Protein AF-A0A4S8MBD0-F1 (afdb_monomer)

Mean predicted aligned error: 4.97 Å

InterPro domains:
  IPR046522 Domain of unknown function DUF6699 [PF20415] (8-122)

Structure (mmCIF, N/CA/C/O backbone):
data_AF-A0A4S8MBD0-F1
#
_entry.id   AF-A0A4S8MBD0-F1
#
loop_
_atom_site.group_PDB
_atom_site.id
_atom_site.type_symbol
_atom_site.label_atom_id
_atom_site.label_alt_id
_atom_site.label_comp_id
_atom_site.label_asym_id
_atom_site.label_entity_id
_atom_site.label_seq_id
_atom_site.pdbx_PDB_ins_code
_atom_site.Cartn_x
_atom_site.Cartn_y
_atom_site.Cartn_z
_atom_site.occupancy
_atom_site.B_iso_or_equiv
_atom_site.auth_seq_id
_atom_site.auth_comp_id
_atom_site.auth_asym_id
_atom_site.auth_atom_id
_atom_site.pdbx_PDB_model_num
ATOM 1 N N . MET A 1 1 ? -4.144 -26.198 -4.574 1.00 42.84 1 MET A N 1
ATOM 2 C CA . MET A 1 1 ? -5.450 -26.172 -3.884 1.00 42.84 1 MET A CA 1
ATOM 3 C C . MET A 1 1 ? -5.882 -24.711 -3.765 1.00 42.84 1 MET A C 1
ATOM 5 O O . MET A 1 1 ? -5.153 -23.939 -3.156 1.00 42.84 1 MET A O 1
ATOM 9 N N . MET A 1 2 ? -6.955 -24.284 -4.439 1.00 48.25 2 MET A N 1
ATOM 10 C CA . MET A 1 2 ? -7.495 -22.926 -4.277 1.00 48.25 2 MET A CA 1
ATOM 11 C C . MET A 1 2 ? -8.338 -22.912 -3.002 1.00 48.25 2 MET A C 1
ATOM 13 O O . MET A 1 2 ? -9.432 -23.462 -2.984 1.00 48.25 2 MET A O 1
ATOM 17 N N . THR A 1 3 ? -7.812 -22.351 -1.917 1.00 64.88 3 THR A N 1
ATOM 18 C CA . THR A 1 3 ? -8.601 -22.112 -0.705 1.00 64.88 3 THR A CA 1
ATOM 19 C C . THR A 1 3 ? -9.697 -21.101 -1.021 1.00 64.88 3 THR A C 1
ATOM 21 O O . THR A 1 3 ? -9.394 -19.946 -1.317 1.00 64.88 3 THR A O 1
ATOM 24 N N . LEU A 1 4 ? -10.958 -21.528 -0.962 1.00 67.56 4 LEU A N 1
ATOM 25 C CA . LEU A 1 4 ? -12.101 -20.619 -0.967 1.00 67.56 4 LEU A CA 1
ATOM 26 C C . LEU A 1 4 ? -12.058 -19.816 0.338 1.00 67.56 4 LEU A C 1
ATOM 28 O O . LEU A 1 4 ? -11.861 -20.382 1.412 1.00 67.56 4 LEU A O 1
ATOM 32 N N . HIS A 1 5 ? -12.145 -18.494 0.245 1.00 71.38 5 HIS A N 1
ATOM 33 C CA . HIS A 1 5 ? -12.247 -17.616 1.409 1.00 71.38 5 HIS A CA 1
ATOM 34 C C . HIS A 1 5 ? -13.645 -17.016 1.399 1.00 71.38 5 HIS A C 1
ATOM 36 O O . HIS A 1 5 ? -14.080 -16.492 0.372 1.00 71.38 5 HIS A O 1
ATOM 42 N N . SER A 1 6 ? -14.348 -17.110 2.525 1.00 80.81 6 SER A N 1
ATOM 43 C CA . SER A 1 6 ? -15.612 -16.402 2.688 1.00 80.81 6 SER A CA 1
ATOM 44 C C . SER A 1 6 ? -15.333 -14.899 2.719 1.00 80.81 6 SER A C 1
ATOM 46 O O . SER A 1 6 ? -14.384 -14.480 3.392 1.00 80.81 6 SER A O 1
ATOM 48 N N . PRO A 1 7 ? -16.115 -14.076 2.001 1.00 84.00 7 PRO A N 1
ATOM 49 C CA . PRO A 1 7 ? -15.988 -12.633 2.113 1.00 84.00 7 PRO A CA 1
ATOM 50 C C . PRO A 1 7 ? -16.279 -12.204 3.555 1.00 84.00 7 PRO A C 1
ATOM 52 O O . PRO A 1 7 ? -17.124 -12.793 4.233 1.00 84.00 7 PRO A O 1
ATOM 55 N N . LEU A 1 8 ? -15.581 -11.168 4.018 1.00 86.25 8 LEU A N 1
ATOM 56 C CA . LEU A 1 8 ? -15.904 -10.533 5.292 1.00 86.25 8 LEU A CA 1
ATOM 57 C C . LEU A 1 8 ? -17.312 -9.932 5.218 1.00 86.25 8 LEU A C 1
ATOM 59 O O . LEU A 1 8 ? -17.716 -9.392 4.186 1.00 86.25 8 LEU A O 1
ATOM 63 N N . SER A 1 9 ? -18.057 -10.024 6.319 1.00 92.00 9 SER A N 1
ATOM 64 C CA . SER A 1 9 ? -19.368 -9.385 6.407 1.00 92.00 9 SER A CA 1
ATOM 65 C C . SER A 1 9 ? -19.213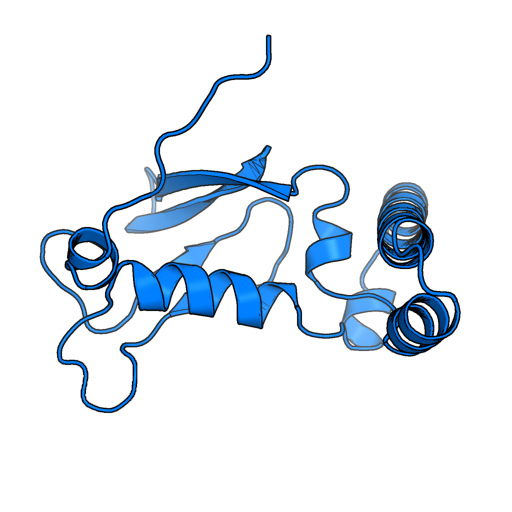 -7.863 6.385 1.00 92.00 9 SER A C 1
ATOM 67 O O . SER A 1 9 ? -18.206 -7.319 6.841 1.00 92.00 9 SER A O 1
ATOM 69 N N . GLN A 1 10 ? -20.235 -7.154 5.903 1.00 90.62 10 GLN A N 1
ATOM 70 C CA . GLN A 1 10 ? -20.236 -5.690 5.938 1.00 90.62 10 GLN A CA 1
ATOM 71 C C . GLN A 1 10 ? -20.083 -5.163 7.372 1.00 90.62 10 GLN A C 1
ATOM 73 O O . GLN A 1 10 ? -19.402 -4.170 7.585 1.00 90.62 10 GLN A O 1
ATOM 78 N N . ARG A 1 11 ? -20.661 -5.855 8.362 1.00 92.94 11 ARG A N 1
ATOM 79 C CA . ARG A 1 11 ? -20.528 -5.499 9.779 1.00 92.94 11 ARG A CA 1
ATOM 80 C C . ARG A 1 11 ? -19.079 -5.584 10.261 1.00 92.94 11 ARG A C 1
ATOM 82 O O . ARG A 1 11 ? -18.615 -4.635 10.881 1.00 92.94 11 ARG A O 1
ATOM 89 N N . ALA A 1 12 ? -18.365 -6.654 9.907 1.00 92.81 12 ALA A N 1
ATOM 90 C CA . ALA A 1 12 ? -16.966 -6.842 10.292 1.00 92.81 12 ALA A CA 1
ATOM 91 C C . ALA A 1 12 ? -16.048 -5.728 9.758 1.00 92.81 12 ALA A C 1
ATOM 93 O O . ALA A 1 12 ? -15.038 -5.419 10.377 1.00 92.81 12 ALA A O 1
ATOM 94 N N . MET A 1 13 ? -16.407 -5.076 8.644 1.00 93.19 13 MET A N 1
ATOM 95 C CA . MET A 1 13 ? -15.643 -3.937 8.117 1.00 93.19 13 MET A CA 1
ATOM 96 C C . MET A 1 13 ? -15.681 -2.702 9.033 1.00 93.19 13 MET A C 1
ATOM 98 O O . MET A 1 13 ? -14.739 -1.913 9.008 1.00 93.19 13 MET A O 1
ATOM 102 N N . TYR A 1 14 ? -16.732 -2.537 9.843 1.00 94.31 14 TYR A N 1
ATOM 103 C CA . TYR A 1 14 ? -16.906 -1.395 10.753 1.00 94.31 14 TYR A CA 1
ATOM 104 C C . TYR A 1 14 ? -16.504 -1.698 12.203 1.00 94.31 14 TYR A C 1
ATOM 106 O O . TYR A 1 14 ? -16.590 -0.820 13.061 1.00 94.31 14 TYR A O 1
ATOM 114 N N . GLU A 1 15 ? -16.074 -2.925 12.494 1.00 95.19 15 GLU A N 1
ATOM 115 C CA . GLU A 1 15 ? -15.552 -3.291 13.811 1.00 95.19 15 GLU A CA 1
ATOM 116 C C . GLU A 1 15 ? -14.161 -2.664 14.041 1.00 95.19 15 GLU A C 1
ATOM 118 O O . GLU A 1 15 ? -13.448 -2.376 13.068 1.00 95.19 15 GLU A O 1
ATOM 123 N N . PRO A 1 16 ? -13.757 -2.430 15.308 1.00 95.94 16 PRO A N 1
ATOM 124 C CA . PRO A 1 16 ? -12.400 -2.004 15.631 1.00 95.94 16 PRO A CA 1
ATOM 125 C C . PRO A 1 16 ? -11.361 -2.937 15.003 1.00 95.94 16 PRO A C 1
ATOM 127 O O . PRO A 1 16 ? -11.477 -4.157 15.077 1.00 95.94 16 PRO A O 1
ATOM 130 N N . ALA A 1 17 ? -10.323 -2.367 14.392 1.00 94.06 17 ALA A N 1
ATOM 131 C CA . ALA A 1 17 ? -9.269 -3.150 13.750 1.00 94.06 17 ALA A CA 1
ATOM 132 C C . ALA A 1 17 ? -8.422 -3.958 14.746 1.00 94.06 17 ALA A C 1
ATOM 134 O O . ALA A 1 17 ? -7.833 -4.971 14.371 1.00 94.06 17 ALA A O 1
ATOM 135 N N . ILE A 1 18 ? -8.326 -3.477 15.986 1.00 92.69 18 ILE A N 1
ATOM 136 C CA . ILE A 1 18 ? -7.645 -4.132 17.101 1.00 92.69 18 ILE A CA 1
ATOM 137 C C . ILE A 1 18 ? -8.426 -3.888 18.396 1.00 92.69 18 ILE A C 1
ATOM 139 O O . ILE A 1 18 ? -9.171 -2.911 18.495 1.00 92.69 18 ILE A O 1
ATOM 143 N N . GLU A 1 19 ? -8.205 -4.751 19.384 1.00 91.56 19 GLU A N 1
ATOM 144 C CA . GLU A 1 19 ? -8.709 -4.603 20.750 1.00 91.56 19 GLU A CA 1
ATOM 145 C C . GLU A 1 19 ? -7.514 -4.383 21.701 1.00 91.56 19 GLU A C 1
ATOM 147 O O . GLU A 1 19 ? -6.575 -5.189 21.671 1.00 91.56 19 GLU A O 1
ATOM 152 N N . PRO A 1 20 ? -7.505 -3.322 22.532 1.00 93.19 20 PRO A N 1
ATOM 153 C CA . PRO A 1 20 ? -8.511 -2.257 22.622 1.00 93.19 20 PRO A CA 1
ATOM 154 C C . PRO A 1 20 ? -8.521 -1.310 21.401 1.00 93.19 20 PRO A C 1
ATOM 156 O O . PRO A 1 20 ? -7.491 -1.178 20.733 1.00 93.19 20 PRO A O 1
ATOM 159 N N . PRO A 1 21 ? -9.642 -0.612 21.111 1.00 95.38 21 PRO A N 1
ATOM 160 C CA . PRO A 1 21 ? -9.735 0.322 19.988 1.00 95.38 21 PRO A CA 1
ATOM 161 C C . PRO A 1 21 ? -8.728 1.476 20.084 1.00 95.38 21 PRO A C 1
ATOM 163 O O . PRO A 1 21 ? -8.510 2.044 21.154 1.00 95.38 21 PRO A O 1
ATOM 166 N N . VAL A 1 22 ? -8.152 1.879 18.946 1.00 94.44 22 VAL A N 1
ATOM 167 C CA . VAL A 1 22 ? -7.157 2.966 18.873 1.00 94.44 22 VAL A CA 1
ATOM 168 C C . VAL A 1 22 ? -7.468 3.971 17.769 1.00 94.44 22 VAL A C 1
ATOM 170 O O . VAL A 1 22 ? -8.147 3.657 16.798 1.00 94.44 22 VAL A O 1
ATOM 173 N N . THR A 1 23 ? -6.914 5.179 17.877 1.00 95.06 23 THR A N 1
ATOM 174 C CA . THR A 1 23 ? -7.097 6.281 16.911 1.00 95.06 23 THR A CA 1
ATOM 175 C C . THR A 1 23 ? -6.012 6.354 15.833 1.00 95.06 23 THR A C 1
ATOM 177 O O . THR A 1 23 ? -6.072 7.205 14.947 1.00 95.06 23 THR A O 1
ATOM 180 N N . SER A 1 24 ? -4.998 5.489 15.889 1.00 94.00 24 SER A N 1
ATOM 181 C CA . SER A 1 24 ? -3.941 5.404 14.880 1.00 94.00 24 SER A CA 1
ATOM 182 C C . SER A 1 24 ? -3.289 4.026 14.912 1.00 94.00 24 SER A C 1
ATOM 184 O O . SER A 1 24 ? -2.967 3.525 15.986 1.00 94.00 24 SER A O 1
ATOM 186 N N . LEU A 1 25 ? -3.027 3.450 13.738 1.00 93.00 25 LEU A N 1
ATOM 187 C CA . LEU A 1 25 ? -2.231 2.231 13.574 1.00 93.00 25 LEU A CA 1
ATOM 188 C C . LEU A 1 25 ? -1.063 2.493 12.630 1.00 93.00 25 LEU A C 1
ATOM 190 O O . LEU A 1 25 ? -1.219 3.180 11.624 1.00 93.00 25 LEU A O 1
ATOM 194 N N . THR A 1 26 ? 0.095 1.911 12.924 1.00 95.19 26 THR A N 1
ATOM 195 C CA . THR A 1 26 ? 1.252 1.940 12.024 1.00 95.19 26 THR A CA 1
ATOM 196 C C . THR A 1 26 ? 1.679 0.512 11.736 1.00 95.19 26 THR A C 1
ATOM 198 O O . THR A 1 26 ? 2.105 -0.201 12.643 1.00 95.19 26 THR A O 1
ATOM 201 N N . LEU A 1 27 ? 1.565 0.100 10.474 1.00 94.31 27 LEU A N 1
ATOM 202 C CA . LEU A 1 27 ? 1.965 -1.225 10.014 1.00 94.31 27 LEU A CA 1
ATOM 203 C C . LEU A 1 27 ? 3.329 -1.132 9.335 1.00 94.31 27 LEU A C 1
ATOM 205 O O . LEU A 1 27 ? 3.517 -0.370 8.387 1.00 94.31 27 LEU A O 1
ATOM 209 N N . SER A 1 28 ? 4.275 -1.935 9.797 1.00 93.88 28 SER A N 1
ATOM 210 C CA . SER A 1 28 ? 5.519 -2.193 9.081 1.00 93.88 28 SER A CA 1
ATOM 211 C C . SER A 1 28 ? 5.296 -3.265 8.015 1.00 93.88 28 SER A C 1
ATOM 213 O O . SER A 1 28 ? 4.495 -4.184 8.198 1.00 93.88 28 SER A O 1
ATOM 215 N N . VAL A 1 29 ? 5.994 -3.147 6.889 1.00 91.31 29 VAL A N 1
ATOM 216 C CA . VAL A 1 29 ? 5.900 -4.099 5.780 1.00 91.31 29 VAL A CA 1
ATOM 217 C C . VAL A 1 29 ? 7.308 -4.624 5.498 1.00 91.31 29 VAL A C 1
ATOM 219 O O . VAL A 1 29 ? 8.150 -3.838 5.078 1.00 91.31 29 VAL A O 1
ATOM 222 N N . PRO A 1 30 ? 7.603 -5.921 5.694 1.00 85.81 30 PRO A N 1
ATOM 223 C CA . PRO A 1 30 ? 8.981 -6.435 5.650 1.00 85.81 30 PRO A CA 1
ATOM 224 C C . PRO A 1 30 ? 9.752 -6.159 4.351 1.00 85.81 30 PRO A C 1
ATOM 226 O O . PRO A 1 30 ? 10.977 -6.099 4.349 1.00 85.81 30 PRO A O 1
ATOM 229 N N . TYR A 1 31 ? 9.036 -6.000 3.241 1.00 84.12 31 TYR A N 1
ATOM 230 C CA . TYR A 1 31 ? 9.610 -5.890 1.900 1.00 84.12 31 TYR A CA 1
ATOM 231 C C . TYR A 1 31 ? 9.891 -4.448 1.462 1.00 84.12 31 TYR A C 1
ATOM 233 O O . TYR A 1 31 ? 10.503 -4.241 0.417 1.00 84.12 31 TYR A O 1
ATOM 241 N N . ILE A 1 32 ? 9.415 -3.451 2.214 1.00 87.44 32 ILE A N 1
ATOM 242 C CA . ILE A 1 32 ? 9.495 -2.037 1.837 1.00 87.44 32 ILE A CA 1
ATOM 243 C C . ILE A 1 32 ? 9.762 -1.148 3.050 1.00 87.44 32 ILE A C 1
ATOM 245 O O . ILE A 1 32 ? 9.374 -1.457 4.169 1.00 87.44 32 ILE A O 1
ATOM 249 N N . SER A 1 33 ? 10.384 0.008 2.830 1.00 87.06 33 SER A N 1
ATOM 250 C CA . SER A 1 33 ? 10.717 0.936 3.921 1.00 87.06 33 SER A CA 1
ATOM 251 C C . SER A 1 33 ? 9.562 1.851 4.338 1.00 87.06 33 SER A C 1
ATOM 253 O O . SER A 1 33 ? 9.693 2.576 5.321 1.00 87.06 33 SER A O 1
ATOM 255 N N . TRP A 1 34 ? 8.443 1.850 3.607 1.00 90.44 34 TRP A N 1
ATOM 256 C CA . TRP A 1 34 ? 7.300 2.714 3.906 1.00 90.44 34 TRP A CA 1
ATOM 257 C C . TRP A 1 34 ? 6.378 2.060 4.934 1.00 90.44 34 TRP A C 1
ATOM 259 O O . TRP A 1 34 ? 5.731 1.060 4.604 1.00 90.44 34 TRP A O 1
ATOM 269 N N . PRO A 1 35 ? 6.259 2.620 6.150 1.00 92.94 35 PRO A N 1
ATOM 270 C CA . PRO A 1 35 ? 5.200 2.205 7.046 1.00 92.94 35 PRO A CA 1
ATOM 271 C C . PRO A 1 35 ? 3.840 2.635 6.482 1.00 92.94 35 PRO A C 1
ATOM 273 O O . PRO A 1 35 ? 3.715 3.656 5.801 1.00 92.94 35 PRO A O 1
ATOM 276 N N . ILE A 1 36 ? 2.808 1.861 6.794 1.00 95.12 36 ILE A N 1
ATOM 277 C CA . ILE A 1 36 ? 1.417 2.182 6.480 1.00 95.12 36 ILE A CA 1
ATOM 278 C C . ILE A 1 36 ? 0.803 2.783 7.739 1.00 95.12 36 ILE A C 1
ATOM 280 O O . ILE A 1 36 ? 0.544 2.067 8.706 1.00 95.12 36 ILE A O 1
ATOM 284 N N . THR A 1 37 ? 0.580 4.095 7.737 1.00 95.38 37 THR A N 1
ATOM 285 C CA . THR A 1 37 ? -0.140 4.778 8.817 1.00 95.38 37 THR A CA 1
ATOM 286 C C . THR A 1 37 ? -1.624 4.825 8.485 1.00 95.38 37 THR A C 1
ATOM 288 O O . THR A 1 37 ? -2.026 5.392 7.470 1.00 95.38 37 THR A O 1
ATOM 291 N N . VAL A 1 38 ? -2.436 4.250 9.363 1.00 96.12 38 VAL A N 1
ATOM 292 C CA . VAL A 1 38 ? -3.891 4.207 9.260 1.00 96.12 38 VAL A CA 1
ATOM 293 C C . VAL A 1 38 ? -4.487 5.099 10.336 1.00 96.12 38 VAL A C 1
ATOM 295 O O . VAL A 1 38 ? -4.094 5.034 11.502 1.00 96.12 38 VAL A O 1
ATOM 298 N N . ARG A 1 39 ? -5.451 5.922 9.936 1.00 95.62 39 ARG A N 1
ATOM 299 C CA . ARG A 1 39 ? -6.265 6.758 10.818 1.00 95.62 39 ARG A CA 1
ATOM 300 C C . ARG A 1 39 ? -7.741 6.481 10.532 1.00 95.62 39 ARG A C 1
ATOM 302 O O . ARG A 1 39 ? -8.038 6.077 9.406 1.00 95.62 39 ARG A O 1
ATOM 309 N N . PRO A 1 40 ? -8.635 6.706 11.507 1.00 95.81 40 PRO A N 1
ATOM 310 C CA . PRO A 1 40 ? -10.066 6.596 11.287 1.00 95.81 40 PRO A CA 1
ATOM 311 C C . PRO A 1 40 ? -10.493 7.454 10.095 1.00 95.81 40 PRO A C 1
ATOM 313 O O . PRO A 1 40 ? -9.979 8.564 9.901 1.00 95.81 40 PRO A O 1
ATOM 316 N N . SER A 1 41 ? -11.442 6.955 9.309 1.00 89.81 41 SER A N 1
ATOM 317 C CA . SER A 1 41 ? -12.172 7.760 8.328 1.00 89.81 41 SER A CA 1
ATOM 318 C C . SER A 1 41 ? -12.813 8.989 8.990 1.00 89.81 41 SER A C 1
ATOM 320 O O . SER A 1 41 ? -12.968 9.050 10.210 1.00 89.81 41 SER A O 1
ATOM 322 N N . ALA A 1 42 ? -13.123 10.024 8.200 1.00 76.62 42 ALA A N 1
ATOM 323 C CA . ALA A 1 42 ? -13.580 11.310 8.729 1.00 76.62 42 ALA A CA 1
ATOM 324 C C . ALA A 1 42 ? -14.756 11.129 9.712 1.00 76.62 42 ALA A C 1
ATOM 326 O O . ALA A 1 42 ? -15.782 10.560 9.348 1.00 76.62 42 ALA A O 1
ATOM 327 N N . ASN A 1 43 ? -14.585 11.638 10.940 1.00 79.56 43 ASN A N 1
ATOM 328 C CA . ASN A 1 43 ? -15.494 11.508 12.094 1.00 79.56 43 ASN A CA 1
ATOM 329 C C . ASN A 1 43 ? -15.497 10.147 12.825 1.00 79.56 43 ASN A C 1
ATOM 331 O O . ASN A 1 43 ? -16.314 9.942 13.720 1.00 79.56 43 ASN A O 1
ATOM 335 N N . GLY A 1 44 ? -14.589 9.227 12.495 1.00 85.00 44 GLY A N 1
ATOM 336 C CA . GLY A 1 44 ? -14.424 7.961 13.207 1.00 85.00 44 GLY A CA 1
ATOM 337 C C . GLY A 1 44 ? -13.722 8.130 14.558 1.00 85.00 44 GLY A C 1
ATOM 338 O O . GLY A 1 44 ? -12.713 8.826 14.665 1.00 85.00 44 GLY A O 1
ATOM 339 N N . ALA A 1 45 ? -14.237 7.463 15.595 1.00 92.25 45 ALA A N 1
ATOM 340 C CA . ALA A 1 45 ? -13.650 7.483 16.939 1.00 92.25 45 ALA A CA 1
ATOM 341 C C . ALA A 1 45 ? -12.442 6.537 17.093 1.00 92.25 45 ALA A C 1
ATOM 343 O O . ALA A 1 45 ? -11.613 6.733 17.977 1.00 92.25 45 ALA A O 1
ATOM 344 N N . PHE A 1 46 ? -12.336 5.515 16.242 1.00 96.31 46 PHE A N 1
ATOM 345 C CA . PHE A 1 46 ? -11.277 4.506 16.261 1.00 96.31 46 PHE A CA 1
ATOM 346 C C . PHE A 1 46 ? -11.046 3.941 14.857 1.00 96.31 46 PHE A C 1
ATOM 348 O O . PHE A 1 46 ? -11.873 4.106 13.962 1.00 96.31 46 PHE A O 1
ATOM 355 N N . VAL A 1 47 ? -9.897 3.297 14.661 1.00 96.88 47 VAL A N 1
ATOM 356 C CA . VAL A 1 47 ? -9.518 2.659 13.401 1.00 96.88 47 VAL A CA 1
ATOM 357 C C . VAL A 1 47 ? -10.331 1.382 13.218 1.00 96.88 47 VAL A C 1
ATOM 359 O O . VAL A 1 47 ? -10.279 0.484 14.060 1.00 96.88 47 VAL A O 1
ATOM 362 N N . THR A 1 48 ? -11.054 1.296 12.106 1.00 96.50 48 THR A N 1
ATOM 363 C CA . THR A 1 48 ? -11.846 0.122 11.722 1.00 96.50 48 THR A CA 1
ATOM 364 C C . THR A 1 48 ? -11.073 -0.824 10.806 1.00 96.50 48 THR A C 1
ATOM 366 O O . THR A 1 48 ? -10.052 -0.458 10.215 1.00 96.50 48 THR A O 1
ATOM 369 N N . VAL A 1 49 ? -11.581 -2.046 10.634 1.00 95.62 49 VAL A N 1
ATOM 370 C CA . VAL A 1 49 ? -11.066 -2.999 9.634 1.00 95.62 49 VAL A CA 1
ATOM 371 C C . VAL A 1 49 ? -11.074 -2.389 8.222 1.00 95.62 49 VAL A C 1
ATOM 373 O O . VAL A 1 49 ? -10.104 -2.544 7.476 1.00 95.62 49 VAL A O 1
ATOM 376 N N . SER A 1 50 ? -12.125 -1.641 7.867 1.00 95.56 50 SER A N 1
ATOM 377 C CA . SER A 1 50 ? -12.209 -0.928 6.588 1.00 95.56 50 SER A CA 1
ATOM 378 C C . SER A 1 50 ? -11.093 0.102 6.436 1.00 95.56 50 SER A C 1
ATOM 380 O O . SER A 1 50 ? -10.441 0.142 5.393 1.00 95.56 50 SER A O 1
ATOM 382 N N . ASP A 1 51 ? -10.830 0.904 7.475 1.00 97.00 51 ASP A N 1
ATOM 383 C CA . ASP A 1 51 ? -9.763 1.912 7.442 1.00 97.00 51 ASP A CA 1
ATOM 384 C C . ASP A 1 51 ? -8.391 1.254 7.226 1.00 97.00 51 ASP A C 1
ATOM 386 O O . ASP A 1 51 ? -7.551 1.788 6.500 1.00 97.00 51 ASP A O 1
ATOM 390 N N . VAL A 1 52 ? -8.162 0.068 7.808 1.00 96.12 52 VAL A N 1
ATOM 391 C CA . VAL A 1 52 ? -6.922 -0.698 7.611 1.00 96.12 52 VAL A CA 1
ATOM 392 C C . VAL A 1 52 ? -6.752 -1.120 6.158 1.00 96.12 52 VAL A C 1
ATOM 394 O O . VAL A 1 52 ? -5.692 -0.872 5.576 1.00 96.12 52 VAL A O 1
ATOM 397 N N . PHE A 1 53 ? -7.771 -1.728 5.547 1.00 95.38 53 PHE A N 1
ATOM 398 C CA . PHE A 1 53 ? -7.685 -2.130 4.143 1.00 95.38 53 PHE A CA 1
ATOM 399 C C . PHE A 1 53 ? -7.509 -0.930 3.212 1.00 95.38 53 PHE A C 1
ATOM 401 O O . PHE A 1 53 ? -6.667 -0.977 2.310 1.00 95.38 53 PHE A O 1
ATOM 408 N N . ASP A 1 54 ? -8.217 0.165 3.475 1.00 95.50 54 ASP A N 1
ATOM 409 C CA . ASP A 1 54 ? -8.075 1.414 2.732 1.00 95.50 54 ASP A CA 1
ATOM 410 C C . ASP A 1 54 ? -6.672 2.009 2.874 1.00 95.50 54 ASP A C 1
ATOM 412 O O . ASP A 1 54 ? -6.069 2.421 1.881 1.00 95.50 54 ASP A O 1
ATOM 416 N N . GLY A 1 55 ? -6.118 2.034 4.086 1.00 95.75 55 GLY A N 1
ATOM 417 C CA . GLY A 1 55 ? -4.771 2.531 4.352 1.00 95.75 55 GLY A CA 1
ATOM 418 C C . GLY A 1 55 ? -3.700 1.710 3.635 1.00 95.75 55 GLY A C 1
ATOM 419 O O . GLY A 1 55 ? -2.804 2.281 2.999 1.00 95.75 55 GLY A O 1
ATOM 420 N N . ILE A 1 56 ? -3.827 0.378 3.662 1.00 95.56 56 ILE A N 1
ATOM 421 C CA . ILE A 1 56 ? -2.957 -0.539 2.913 1.00 95.56 56 ILE A CA 1
ATOM 422 C C . ILE A 1 56 ? -3.060 -0.252 1.415 1.00 95.56 56 ILE A C 1
ATOM 424 O O . ILE A 1 56 ? -2.041 -0.032 0.755 1.00 95.56 56 ILE A O 1
ATOM 428 N N . TYR A 1 57 ? -4.281 -0.209 0.879 1.00 95.44 57 TYR A N 1
ATOM 429 C CA . TYR A 1 57 ? -4.515 0.023 -0.540 1.00 95.44 57 TYR A CA 1
ATOM 430 C C . TYR A 1 57 ? -3.936 1.366 -0.991 1.00 95.44 57 TYR A C 1
ATOM 432 O O . TYR A 1 57 ? -3.126 1.402 -1.917 1.00 95.44 57 TYR A O 1
ATOM 440 N N . ARG A 1 58 ? -4.282 2.468 -0.315 1.00 95.12 58 ARG A N 1
ATOM 441 C CA . ARG A 1 58 ? -3.819 3.821 -0.666 1.00 95.12 58 ARG A CA 1
ATOM 442 C C . ARG A 1 58 ? -2.298 3.923 -0.634 1.00 95.12 58 ARG A C 1
ATOM 444 O O . ARG A 1 58 ? -1.708 4.447 -1.577 1.00 95.12 58 ARG A O 1
ATOM 451 N N . THR A 1 59 ? -1.665 3.384 0.408 1.00 95.31 59 THR A N 1
ATOM 452 C CA . THR A 1 59 ? -0.206 3.461 0.564 1.00 95.31 59 THR A CA 1
ATOM 453 C C . THR A 1 59 ? 0.516 2.670 -0.521 1.00 95.31 59 THR A C 1
ATOM 455 O O . THR A 1 59 ? 1.452 3.181 -1.131 1.00 95.31 59 THR A O 1
ATOM 458 N N . LEU A 1 60 ? 0.078 1.442 -0.811 1.00 94.75 60 LEU A N 1
ATOM 459 C CA . LEU A 1 60 ? 0.732 0.589 -1.809 1.00 94.75 60 LEU A CA 1
ATOM 460 C C . LEU A 1 60 ? 0.431 1.021 -3.253 1.00 94.75 60 LEU A C 1
ATOM 462 O O . LEU A 1 60 ? 1.229 0.775 -4.160 1.00 94.75 60 LEU A O 1
ATOM 466 N N . ARG A 1 61 ? -0.705 1.687 -3.483 1.00 94.62 61 ARG A N 1
ATOM 467 C CA . ARG A 1 61 ? -1.124 2.181 -4.801 1.00 94.62 61 ARG A CA 1
ATOM 468 C C . ARG A 1 61 ? -0.429 3.485 -5.210 1.00 94.62 61 ARG A C 1
ATOM 470 O O . ARG A 1 61 ? -0.529 3.862 -6.380 1.00 94.62 61 ARG A O 1
ATOM 477 N N . ALA A 1 62 ? 0.271 4.146 -4.289 1.00 95.31 62 ALA A N 1
ATOM 478 C CA . ALA A 1 62 ? 1.035 5.357 -4.561 1.00 95.31 62 ALA A CA 1
ATOM 479 C C . ALA A 1 62 ? 2.178 5.105 -5.560 1.00 95.31 62 ALA A C 1
ATOM 481 O O . ALA A 1 62 ? 2.847 4.065 -5.517 1.00 95.31 62 ALA A O 1
ATOM 482 N N . GLN A 1 63 ? 2.389 6.068 -6.461 1.00 96.19 63 GLN A N 1
ATOM 483 C CA . GLN A 1 63 ? 3.563 6.101 -7.336 1.00 96.19 63 GLN A CA 1
ATOM 484 C C . GLN A 1 63 ? 4.808 6.336 -6.489 1.00 96.19 63 GLN A C 1
ATOM 486 O O . GLN A 1 63 ? 4.747 7.086 -5.512 1.00 96.19 63 GLN A O 1
ATOM 491 N N . VAL A 1 64 ? 5.913 5.687 -6.850 1.00 95.25 64 VAL A N 1
ATOM 492 C CA . VAL A 1 64 ? 7.184 5.973 -6.183 1.00 95.25 64 VAL A CA 1
ATOM 493 C C . VAL A 1 64 ? 7.806 7.238 -6.745 1.00 95.25 64 VAL A C 1
ATOM 495 O O . VAL A 1 64 ? 7.670 7.538 -7.932 1.00 95.25 64 VAL A O 1
ATOM 498 N N . THR A 1 65 ? 8.500 7.980 -5.893 1.00 94.25 65 THR A N 1
ATOM 499 C CA . THR A 1 65 ? 9.294 9.120 -6.342 1.00 94.25 65 THR A CA 1
ATOM 500 C C . THR A 1 65 ? 10.538 8.642 -7.087 1.00 94.25 65 THR A C 1
ATOM 502 O O . THR A 1 65 ? 10.990 7.500 -6.959 1.00 94.25 65 THR A O 1
ATOM 505 N N . GLU A 1 66 ? 11.157 9.543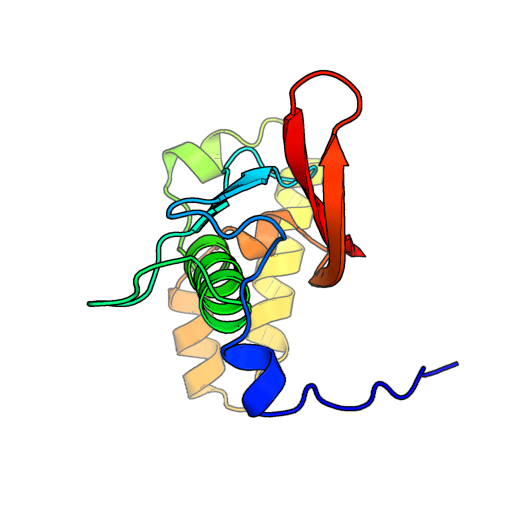 -7.843 1.00 93.62 66 GLU A N 1
ATOM 506 C CA . GLU A 1 66 ? 12.421 9.232 -8.502 1.00 93.62 66 GLU A CA 1
ATOM 507 C C . GLU A 1 66 ? 13.542 8.915 -7.499 1.00 93.62 66 GLU A C 1
ATOM 509 O O . GLU A 1 66 ? 14.349 8.018 -7.740 1.00 93.62 66 GLU A O 1
ATOM 514 N N . SER A 1 67 ? 13.572 9.587 -6.343 1.00 93.06 67 SER A N 1
ATOM 515 C CA . SER A 1 67 ? 14.541 9.287 -5.283 1.00 93.06 67 SER A CA 1
ATOM 516 C C . SER A 1 67 ? 14.330 7.896 -4.682 1.00 93.06 67 SER A C 1
ATOM 518 O O . SER A 1 67 ? 15.300 7.167 -4.477 1.00 93.06 67 SER A O 1
ATOM 520 N N . GLU A 1 68 ? 13.076 7.497 -4.458 1.00 93.44 68 GLU A N 1
ATOM 521 C CA . GLU A 1 68 ? 12.709 6.160 -3.991 1.00 93.44 68 GLU A CA 1
ATOM 522 C C . GLU A 1 68 ? 13.138 5.088 -5.004 1.00 93.44 68 GLU A C 1
ATOM 524 O O . GLU A 1 68 ? 13.790 4.114 -4.631 1.00 93.44 68 GLU A O 1
ATOM 529 N N . TYR A 1 69 ? 12.864 5.289 -6.295 1.00 94.44 69 TYR A N 1
ATOM 530 C CA . TYR A 1 69 ? 13.272 4.354 -7.346 1.00 94.44 69 TYR A CA 1
ATOM 531 C C . TYR A 1 69 ? 14.801 4.247 -7.479 1.00 94.44 69 TYR A C 1
ATOM 533 O O . TYR A 1 69 ? 15.349 3.147 -7.540 1.00 94.44 69 TYR A O 1
ATOM 541 N N . ARG A 1 70 ? 15.518 5.378 -7.446 1.00 93.19 70 ARG A N 1
ATOM 542 C CA . ARG A 1 70 ? 16.992 5.417 -7.503 1.00 93.19 70 ARG A CA 1
ATOM 543 C C . ARG A 1 70 ? 17.666 4.851 -6.249 1.00 93.19 70 ARG A C 1
ATOM 545 O O . ARG A 1 70 ? 18.858 4.553 -6.285 1.00 93.19 70 ARG A O 1
ATOM 552 N N . SER A 1 71 ? 16.933 4.689 -5.146 1.00 92.19 71 SER A N 1
ATOM 553 C CA . SER A 1 71 ? 17.468 4.090 -3.918 1.00 92.19 71 SER A CA 1
ATOM 554 C C . SER A 1 71 ? 17.684 2.574 -4.023 1.00 92.19 71 SER A C 1
ATOM 556 O O . SER A 1 71 ? 18.423 2.014 -3.211 1.00 92.19 71 SER A O 1
ATOM 558 N N . ILE A 1 72 ? 17.106 1.912 -5.036 1.00 92.94 72 ILE A N 1
ATOM 559 C CA . ILE A 1 72 ? 17.289 0.478 -5.286 1.00 92.94 72 ILE A CA 1
ATOM 560 C C . ILE A 1 72 ? 18.748 0.218 -5.687 1.00 92.94 72 ILE A C 1
ATOM 562 O O . ILE A 1 72 ? 19.159 0.471 -6.817 1.00 92.94 72 ILE A O 1
ATOM 566 N N . ARG A 1 73 ? 19.548 -0.298 -4.747 1.00 90.50 73 ARG A N 1
ATOM 567 C CA . ARG A 1 73 ? 20.993 -0.523 -4.950 1.00 90.50 73 ARG A CA 1
ATOM 568 C C . ARG A 1 73 ? 21.312 -1.790 -5.735 1.00 90.50 73 ARG A C 1
ATOM 570 O O . ARG A 1 73 ? 22.325 -1.849 -6.423 1.00 90.50 73 ARG A O 1
ATOM 577 N N . SER A 1 74 ? 20.473 -2.809 -5.602 1.00 94.19 74 SER A N 1
ATOM 578 C CA . SER A 1 74 ? 20.694 -4.126 -6.188 1.00 94.19 74 SER A CA 1
ATOM 579 C C . SER A 1 74 ? 20.129 -4.189 -7.613 1.00 94.19 74 SER A C 1
ATOM 581 O O . SER A 1 74 ? 18.920 -4.008 -7.794 1.00 94.19 74 SER A O 1
ATOM 583 N N . PRO A 1 75 ? 20.946 -4.500 -8.640 1.00 95.00 75 PRO A N 1
ATOM 584 C CA . PRO A 1 75 ? 20.450 -4.671 -10.006 1.00 95.00 75 PRO A CA 1
ATOM 585 C C . PRO A 1 75 ? 19.408 -5.791 -10.135 1.00 95.00 75 PRO A C 1
ATOM 587 O O . PRO A 1 75 ? 18.503 -5.713 -10.968 1.00 95.00 75 PRO A O 1
ATOM 590 N N . SER A 1 76 ? 19.514 -6.837 -9.308 1.00 95.75 76 SER A N 1
ATOM 591 C CA . SER A 1 76 ? 18.554 -7.941 -9.312 1.00 95.75 76 SER A CA 1
ATOM 592 C C . SER A 1 76 ? 17.203 -7.515 -8.736 1.00 95.75 76 SER A C 1
ATOM 594 O O . SER A 1 76 ? 16.168 -7.886 -9.293 1.00 95.75 76 SER A O 1
ATOM 596 N N . ASP A 1 77 ? 17.194 -6.678 -7.697 1.00 93.62 77 ASP A N 1
ATOM 597 C CA . ASP A 1 77 ? 15.957 -6.132 -7.134 1.00 93.62 77 ASP A CA 1
ATOM 598 C C . ASP A 1 77 ? 15.326 -5.111 -8.078 1.00 93.62 77 ASP A C 1
ATOM 600 O O . ASP A 1 77 ? 14.124 -5.177 -8.318 1.00 93.62 77 ASP A O 1
ATOM 604 N N . LEU A 1 78 ? 16.128 -4.268 -8.735 1.00 95.75 78 LEU A N 1
ATOM 605 C CA . LEU A 1 78 ? 15.642 -3.359 -9.776 1.00 95.75 78 LEU A CA 1
ATOM 606 C C . LEU A 1 78 ? 14.928 -4.124 -10.900 1.00 95.75 78 LEU A C 1
ATOM 608 O O . LEU A 1 78 ? 13.818 -3.771 -11.302 1.00 95.75 78 LEU A O 1
ATOM 612 N N . LYS A 1 79 ? 15.529 -5.224 -11.372 1.00 97.19 79 LYS A N 1
ATOM 613 C CA . LYS A 1 79 ? 14.916 -6.099 -12.379 1.00 97.19 79 LYS A CA 1
ATOM 614 C C . LYS A 1 79 ? 13.600 -6.707 -11.884 1.00 97.19 79 LYS A C 1
ATOM 616 O O . LYS A 1 79 ? 12.651 -6.806 -12.661 1.00 97.19 79 LYS A O 1
ATOM 621 N N . ARG A 1 80 ? 13.521 -7.108 -10.611 1.00 96.44 80 ARG A N 1
ATOM 622 C CA . ARG A 1 80 ? 12.298 -7.664 -10.005 1.00 96.44 80 ARG A CA 1
ATOM 623 C C . ARG A 1 80 ? 11.183 -6.624 -9.903 1.00 96.44 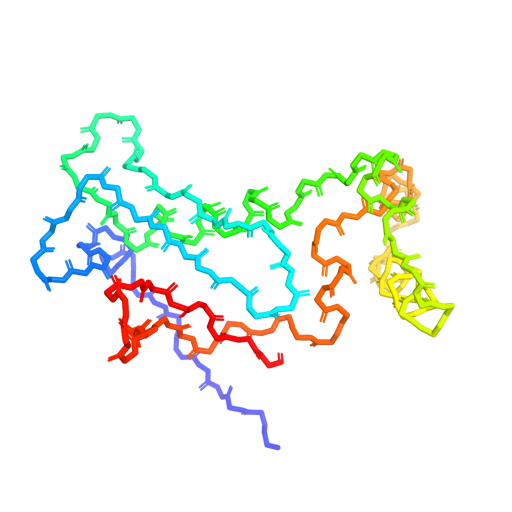80 ARG A C 1
ATOM 625 O O . ARG A 1 80 ? 10.062 -6.931 -10.302 1.00 96.44 80 ARG A O 1
ATOM 632 N N . VAL A 1 81 ? 11.493 -5.411 -9.443 1.00 96.38 81 VAL A N 1
ATOM 633 C CA . VAL A 1 81 ? 10.536 -4.294 -9.362 1.00 96.38 81 VAL A CA 1
ATOM 634 C C . VAL A 1 81 ? 10.005 -3.941 -10.750 1.00 96.38 81 VAL A C 1
ATOM 636 O O . VAL A 1 81 ? 8.792 -3.878 -10.950 1.00 96.38 81 VAL A O 1
ATOM 639 N N . ASN A 1 82 ? 10.890 -3.813 -11.743 1.00 97.19 82 ASN A N 1
ATOM 640 C CA . ASN A 1 82 ? 10.487 -3.526 -13.121 1.00 97.19 82 ASN A CA 1
ATOM 641 C C . ASN A 1 82 ? 9.638 -4.650 -13.722 1.00 97.19 82 ASN A C 1
ATOM 643 O O . ASN A 1 82 ? 8.625 -4.382 -14.366 1.00 97.19 82 ASN A O 1
ATOM 647 N N . GLY A 1 83 ? 9.984 -5.910 -13.450 1.00 97.50 83 GLY A N 1
ATOM 648 C CA . GLY A 1 83 ? 9.169 -7.054 -13.852 1.00 97.50 83 GLY A CA 1
ATOM 649 C C . GLY A 1 83 ? 7.770 -7.043 -13.224 1.00 97.50 83 GLY A C 1
ATOM 650 O O . GLY A 1 83 ? 6.790 -7.340 -13.908 1.00 97.50 83 GLY A O 1
ATOM 651 N N . ALA A 1 84 ? 7.649 -6.668 -11.947 1.00 96.69 84 ALA A N 1
ATOM 652 C CA . ALA A 1 84 ? 6.363 -6.554 -11.258 1.00 96.69 84 ALA A CA 1
ATOM 653 C C . ALA A 1 84 ? 5.498 -5.419 -11.831 1.00 96.69 84 ALA A C 1
ATOM 655 O O . ALA A 1 84 ? 4.317 -5.637 -12.122 1.00 96.69 84 ALA A O 1
ATOM 656 N N . TYR A 1 85 ? 6.108 -4.258 -12.086 1.00 97.38 85 TYR A N 1
ATOM 657 C CA . TYR A 1 85 ? 5.489 -3.136 -12.793 1.00 97.38 85 TYR A CA 1
ATOM 658 C C . TYR A 1 85 ? 4.971 -3.552 -14.179 1.00 97.38 85 TYR A C 1
ATOM 660 O O . TYR A 1 85 ? 3.806 -3.309 -14.508 1.00 97.38 85 TYR A O 1
ATOM 668 N N . GLU A 1 86 ? 5.794 -4.241 -14.975 1.00 97.25 86 GLU A N 1
ATOM 669 C CA . GLU A 1 86 ? 5.392 -4.719 -16.299 1.00 97.25 86 GLU A CA 1
ATOM 670 C C . GLU A 1 86 ? 4.228 -5.700 -16.234 1.00 97.25 86 GLU A C 1
ATOM 672 O O . GLU A 1 86 ? 3.238 -5.575 -16.958 1.00 97.25 86 GLU A O 1
ATOM 677 N N . HIS A 1 87 ? 4.320 -6.667 -15.328 1.00 95.88 87 HIS A N 1
ATOM 678 C CA . HIS A 1 87 ? 3.277 -7.656 -15.119 1.00 95.88 87 HIS A CA 1
ATOM 679 C C . HIS A 1 87 ? 1.954 -7.023 -14.657 1.00 95.88 87 HIS A C 1
ATOM 681 O O . HIS A 1 87 ? 0.877 -7.526 -14.983 1.00 95.88 87 HIS A O 1
ATOM 687 N N . ARG A 1 88 ? 1.989 -5.910 -13.914 1.00 94.94 88 ARG A N 1
ATOM 688 C CA . ARG A 1 88 ? 0.784 -5.185 -13.492 1.00 94.94 88 ARG A CA 1
ATOM 689 C C . ARG A 1 88 ? -0.008 -4.647 -14.680 1.00 94.94 88 ARG A C 1
ATOM 691 O O . ARG A 1 88 ? -1.179 -5.001 -14.791 1.00 94.94 88 ARG A O 1
ATOM 698 N N . TYR A 1 89 ? 0.598 -3.863 -15.572 1.00 96.19 89 TYR A N 1
ATOM 699 C CA . TYR A 1 89 ? -0.154 -3.306 -16.704 1.00 96.19 89 TYR A CA 1
ATOM 700 C C . TYR A 1 89 ? -0.448 -4.350 -17.793 1.00 96.19 89 TYR A C 1
ATOM 702 O O . TYR A 1 89 ? -1.504 -4.285 -18.413 1.00 96.19 89 TYR A O 1
ATOM 710 N N . ARG A 1 90 ? 0.422 -5.356 -18.001 1.00 96.19 90 ARG A N 1
ATOM 711 C CA . ARG A 1 90 ? 0.210 -6.410 -19.019 1.00 96.19 90 ARG A CA 1
ATOM 712 C C . ARG A 1 90 ? -0.957 -7.354 -18.718 1.00 96.19 90 ARG A C 1
ATOM 714 O O . ARG A 1 90 ? -1.453 -8.007 -19.627 1.00 96.19 90 ARG A O 1
ATOM 721 N N . ARG A 1 91 ? -1.397 -7.451 -17.459 1.00 94.81 91 ARG A N 1
ATOM 722 C CA . ARG A 1 91 ? -2.575 -8.252 -17.075 1.00 94.81 91 ARG A CA 1
ATOM 723 C C . ARG A 1 91 ? -3.906 -7.585 -17.426 1.00 94.81 91 ARG A C 1
ATOM 725 O O . ARG A 1 91 ? -4.944 -8.242 -17.360 1.00 94.81 91 ARG A O 1
ATOM 732 N N . ILE A 1 92 ? -3.896 -6.296 -17.758 1.00 96.50 92 ILE A N 1
ATOM 733 C CA . ILE A 1 92 ? -5.103 -5.554 -18.112 1.00 96.50 92 ILE A CA 1
ATOM 734 C C . ILE A 1 92 ? -5.459 -5.885 -19.563 1.00 96.50 92 ILE A C 1
ATOM 736 O O . ILE A 1 92 ? -4.658 -5.667 -20.465 1.00 96.50 92 ILE A O 1
ATOM 740 N N . ARG A 1 93 ? -6.662 -6.435 -19.776 1.00 96.19 93 ARG A N 1
ATOM 741 C CA . ARG A 1 93 ? -7.139 -6.842 -21.111 1.00 96.19 93 ARG A CA 1
ATOM 742 C C . ARG A 1 93 ? -7.470 -5.653 -22.009 1.00 96.19 93 ARG A C 1
ATOM 744 O O . ARG A 1 93 ? -7.248 -5.721 -23.211 1.00 96.19 93 ARG A O 1
ATOM 751 N N . ASP A 1 94 ? -8.011 -4.589 -21.425 1.00 97.69 94 ASP A N 1
ATOM 752 C CA . ASP A 1 94 ? -8.344 -3.367 -22.149 1.00 97.69 94 ASP A CA 1
ATOM 753 C C . ASP A 1 94 ? -7.075 -2.563 -22.467 1.00 97.69 94 ASP A C 1
ATOM 755 O O . ASP A 1 94 ? -6.310 -2.201 -21.568 1.00 97.69 94 ASP A O 1
ATOM 759 N N . SER A 1 95 ? -6.837 -2.292 -23.750 1.00 95.62 95 SER A N 1
ATOM 760 C CA . SER A 1 95 ? -5.593 -1.676 -24.223 1.00 95.62 95 SER A CA 1
ATOM 761 C C . SER A 1 95 ? -5.434 -0.234 -23.741 1.00 95.62 95 SER A C 1
ATOM 763 O O . SER A 1 95 ? -4.324 0.181 -23.395 1.00 95.62 95 SER A O 1
ATOM 765 N N . TYR A 1 96 ? -6.531 0.522 -23.655 1.00 96.62 96 TYR A N 1
ATOM 766 C CA . TYR A 1 96 ? -6.513 1.898 -23.170 1.00 96.62 96 TYR A CA 1
ATOM 767 C C . TYR A 1 96 ? -6.225 1.957 -21.664 1.00 96.62 96 TYR A C 1
ATOM 769 O O . TYR A 1 96 ? -5.346 2.704 -21.227 1.00 96.62 96 TYR A O 1
ATOM 777 N N . ALA A 1 97 ? -6.880 1.119 -20.863 1.00 96.75 97 ALA A N 1
ATOM 778 C CA . ALA A 1 97 ? -6.611 0.989 -19.437 1.00 96.75 97 ALA A CA 1
ATOM 779 C C . ALA A 1 97 ? -5.184 0.488 -19.170 1.00 96.75 97 ALA A C 1
ATOM 781 O O . ALA A 1 97 ? -4.519 1.009 -18.275 1.00 96.75 97 ALA A O 1
ATOM 782 N N . ALA A 1 98 ? -4.669 -0.453 -19.970 1.00 96.44 98 ALA A N 1
ATOM 783 C CA . ALA A 1 98 ? -3.281 -0.907 -19.888 1.00 96.44 98 ALA A CA 1
ATOM 784 C C . ALA A 1 98 ? -2.292 0.230 -20.195 1.00 96.44 98 ALA A C 1
ATOM 786 O O . ALA A 1 98 ? -1.304 0.405 -19.478 1.00 96.44 98 ALA A O 1
ATOM 787 N N . TYR A 1 99 ? -2.577 1.048 -21.214 1.00 97.19 99 TYR A N 1
ATOM 788 C CA . TYR A 1 99 ? -1.784 2.235 -21.531 1.00 97.19 99 TYR A CA 1
ATOM 789 C C . TYR A 1 99 ? -1.785 3.238 -20.372 1.00 97.19 99 TYR A C 1
ATOM 791 O O . TYR A 1 99 ? -0.718 3.657 -19.924 1.00 97.19 99 TYR A O 1
ATOM 799 N N . LYS A 1 100 ? -2.957 3.579 -19.823 1.00 96.50 100 LYS A N 1
ATOM 800 C CA . LYS A 1 100 ? -3.068 4.484 -18.666 1.00 96.50 100 LYS A CA 1
ATOM 801 C C . LYS A 1 100 ? -2.341 3.923 -17.444 1.00 96.50 100 LYS A C 1
ATOM 803 O O . LYS A 1 100 ? -1.677 4.666 -16.729 1.00 96.50 100 LYS A O 1
ATOM 808 N N . GLU A 1 101 ? -2.423 2.616 -17.215 1.00 95.31 101 GLU A N 1
ATOM 809 C CA . GLU A 1 101 ? -1.727 1.954 -16.116 1.00 95.31 101 GLU A CA 1
A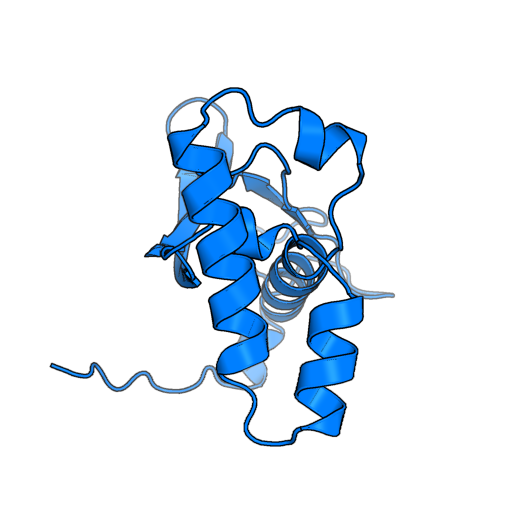TOM 810 C C . GLU A 1 101 ? -0.204 2.003 -16.275 1.00 95.31 101 GLU A C 1
ATOM 812 O O . GLU A 1 101 ? 0.492 2.268 -15.293 1.00 95.31 101 GLU A O 1
ATOM 817 N N . ARG A 1 102 ? 0.302 1.812 -17.500 1.00 96.50 102 ARG A N 1
ATOM 818 C CA . ARG A 1 102 ? 1.722 1.956 -17.850 1.00 96.50 102 ARG A CA 1
ATOM 819 C C . ARG A 1 102 ? 2.224 3.382 -17.602 1.00 96.50 102 ARG A C 1
ATOM 821 O O . ARG A 1 102 ? 3.295 3.555 -17.037 1.00 96.50 102 ARG A O 1
ATOM 828 N N . GLN A 1 103 ? 1.441 4.400 -17.964 1.00 96.44 103 GLN A N 1
ATOM 829 C CA . GLN A 1 103 ? 1.812 5.811 -17.757 1.00 96.44 103 GLN A CA 1
ATOM 830 C C . GLN A 1 103 ? 1.962 6.195 -16.277 1.00 96.44 103 GLN A C 1
ATOM 832 O O . GLN A 1 103 ? 2.670 7.140 -15.958 1.00 96.44 103 GLN A O 1
ATOM 837 N N . ASN A 1 104 ? 1.347 5.445 -15.360 1.00 93.75 104 ASN A N 1
ATOM 838 C CA . ASN A 1 104 ? 1.488 5.688 -13.923 1.00 93.75 104 ASN A CA 1
ATOM 839 C C . ASN A 1 104 ? 2.821 5.193 -13.337 1.00 93.75 104 ASN A C 1
ATOM 841 O O . ASN A 1 104 ? 3.003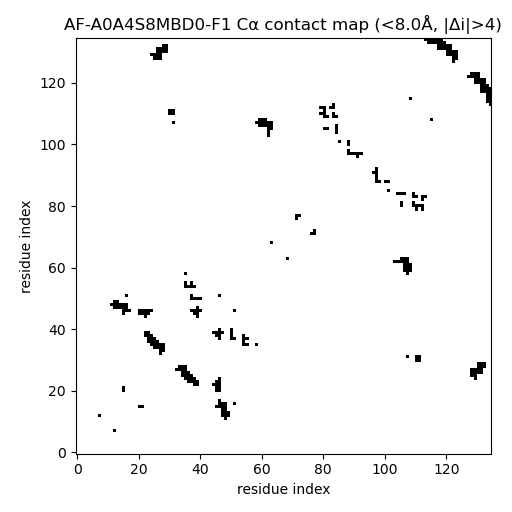 5.284 -12.124 1.00 93.75 104 ASN A O 1
ATOM 845 N N . GLY A 1 105 ? 3.705 4.613 -14.157 1.00 96.25 105 GLY A N 1
ATOM 846 C CA . GLY A 1 105 ? 5.032 4.175 -13.741 1.00 96.25 105 GLY A CA 1
ATOM 847 C C . GLY A 1 105 ? 5.020 3.138 -12.617 1.00 96.25 105 GLY A C 1
ATOM 848 O O . GLY A 1 105 ? 4.038 2.414 -12.408 1.00 96.25 105 GLY A O 1
ATOM 849 N N . VAL A 1 106 ? 6.146 3.064 -11.908 1.00 96.88 106 VAL A N 1
ATOM 850 C CA . VAL A 1 106 ? 6.357 2.159 -10.774 1.00 96.88 106 VAL A CA 1
ATOM 851 C C . VAL A 1 106 ? 5.592 2.664 -9.548 1.00 96.88 106 VAL A C 1
ATOM 853 O O . VAL A 1 106 ? 5.521 3.861 -9.268 1.00 96.88 106 VAL A O 1
ATOM 856 N N . ARG A 1 107 ? 5.012 1.735 -8.792 1.00 96.12 107 ARG A N 1
ATOM 857 C CA . ARG A 1 107 ? 4.292 1.991 -7.542 1.00 96.12 107 ARG A CA 1
ATOM 858 C C . ARG A 1 107 ? 4.886 1.193 -6.402 1.00 96.12 107 ARG A C 1
ATOM 860 O O . ARG A 1 107 ? 5.552 0.187 -6.625 1.00 96.12 107 ARG A O 1
ATOM 867 N N . ARG A 1 108 ? 4.575 1.588 -5.169 1.00 95.56 108 ARG A N 1
ATOM 868 C CA . ARG A 1 108 ? 5.060 0.891 -3.967 1.00 95.56 108 ARG A CA 1
ATOM 869 C C . ARG A 1 108 ? 4.669 -0.590 -3.945 1.00 95.56 108 ARG A C 1
ATOM 871 O O . ARG A 1 108 ? 5.464 -1.417 -3.518 1.00 95.56 108 ARG A O 1
ATOM 878 N N . VAL A 1 109 ? 3.502 -0.953 -4.486 1.00 94.94 109 VAL A N 1
ATOM 879 C CA . VAL A 1 109 ? 3.091 -2.361 -4.652 1.00 94.94 109 VAL A CA 1
ATOM 880 C C . VAL A 1 109 ? 4.053 -3.175 -5.528 1.00 94.94 109 VAL A C 1
ATOM 882 O O . VAL A 1 109 ? 4.202 -4.372 -5.307 1.00 94.94 109 VAL A O 1
ATOM 885 N N . ASP A 1 110 ? 4.747 -2.556 -6.486 1.00 95.88 110 ASP A N 1
ATOM 886 C CA . ASP A 1 110 ? 5.679 -3.266 -7.371 1.00 95.88 110 ASP A CA 1
ATOM 887 C C . ASP A 1 110 ? 6.967 -3.675 -6.626 1.00 95.88 110 ASP A C 1
ATOM 889 O O . ASP A 1 110 ? 7.615 -4.651 -7.003 1.00 95.88 110 ASP A O 1
ATOM 893 N N . PHE A 1 111 ? 7.290 -3.009 -5.509 1.00 95.06 111 PHE A N 1
ATOM 894 C CA . PHE A 1 111 ? 8.383 -3.401 -4.608 1.00 95.06 111 PHE A CA 1
ATOM 895 C C . PHE A 1 111 ? 8.068 -4.668 -3.809 1.00 95.06 111 PHE A C 1
ATOM 897 O O . PHE A 1 111 ? 8.979 -5.343 -3.339 1.00 95.06 111 PHE A O 1
ATOM 904 N N . LEU A 1 112 ? 6.790 -5.039 -3.701 1.00 93.75 112 LEU A N 1
ATOM 905 C CA . LEU A 1 112 ? 6.387 -6.309 -3.099 1.00 93.75 112 LEU A CA 1
ATOM 906 C C . LEU A 1 112 ? 6.633 -7.496 -4.038 1.00 93.75 112 LEU A C 1
ATOM 908 O O . LEU A 1 112 ? 6.640 -8.647 -3.602 1.00 93.75 112 LEU A O 1
ATOM 912 N N . VAL A 1 113 ? 6.850 -7.227 -5.330 1.00 91.81 113 VAL A N 1
ATOM 913 C CA . VAL A 1 113 ? 7.122 -8.205 -6.386 1.00 91.81 113 VAL A CA 1
ATOM 914 C C . VAL A 1 113 ? 6.044 -9.297 -6.459 1.00 91.81 113 VAL A C 1
ATOM 916 O O . VAL A 1 113 ? 5.056 -9.143 -7.174 1.00 91.81 113 VAL A O 1
ATOM 919 N N . ARG A 1 114 ? 6.217 -10.414 -5.739 1.00 85.56 114 ARG A N 1
ATOM 920 C CA . ARG A 1 114 ? 5.260 -11.535 -5.698 1.00 85.56 114 ARG A CA 1
ATOM 921 C C . ARG A 1 114 ? 4.434 -11.578 -4.409 1.00 85.56 114 ARG A C 1
ATOM 923 O O . ARG A 1 114 ? 3.386 -12.217 -4.422 1.00 85.56 114 ARG A O 1
ATOM 930 N N . HIS A 1 115 ? 4.841 -10.848 -3.370 1.00 90.06 115 HIS A N 1
ATOM 931 C CA . HIS A 1 115 ? 4.200 -10.809 -2.056 1.00 90.06 115 HIS A CA 1
ATOM 932 C C . HIS A 1 115 ? 2.979 -9.885 -2.054 1.00 90.06 115 HIS A C 1
ATOM 934 O O . HIS A 1 115 ? 2.987 -8.800 -1.482 1.00 90.06 115 HIS A O 1
ATOM 940 N N . THR A 1 116 ? 1.928 -10.291 -2.762 1.00 87.50 116 THR A N 1
ATOM 941 C CA . THR A 1 116 ? 0.750 -9.442 -3.030 1.00 87.50 116 THR A CA 1
ATOM 942 C C . THR A 1 116 ? -0.533 -9.958 -2.389 1.00 87.50 116 THR A C 1
ATOM 944 O O . THR A 1 116 ? -1.588 -9.350 -2.562 1.00 87.50 116 THR A O 1
ATOM 947 N N . ARG A 1 117 ? -0.472 -11.064 -1.637 1.00 90.31 117 ARG A N 1
ATOM 948 C CA . ARG A 1 117 ? -1.628 -11.595 -0.907 1.00 90.31 117 ARG A CA 1
ATOM 949 C C . ARG A 1 117 ? -1.546 -11.227 0.562 1.00 90.31 117 ARG A C 1
ATOM 951 O O . ARG A 1 117 ? -0.569 -11.562 1.221 1.00 90.31 117 ARG A O 1
ATOM 958 N N . PHE A 1 118 ? -2.601 -10.600 1.071 1.00 90.88 118 PHE A N 1
ATOM 959 C CA . PHE A 1 118 ? -2.775 -10.337 2.497 1.00 90.88 118 PHE A CA 1
ATOM 960 C C . PHE A 1 118 ? -2.851 -11.653 3.283 1.00 90.88 118 PHE A C 1
ATOM 962 O O . PHE A 1 118 ? -3.629 -12.541 2.9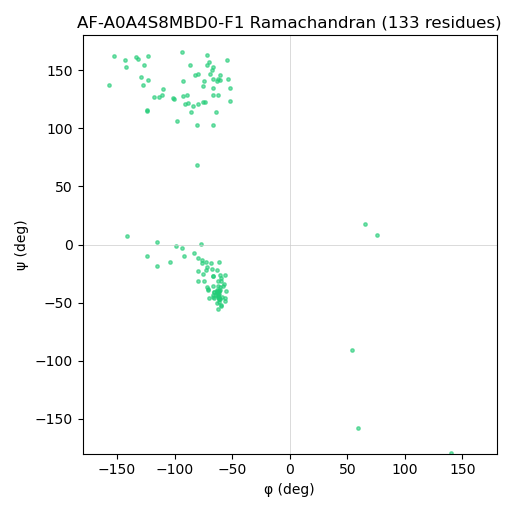29 1.00 90.88 118 PHE A O 1
ATOM 969 N N . ARG A 1 119 ? -2.044 -11.785 4.341 1.00 91.50 119 ARG A N 1
ATOM 970 C CA . ARG A 1 119 ? -2.036 -12.961 5.230 1.00 91.50 119 ARG A CA 1
ATOM 971 C C . ARG A 1 119 ? -2.467 -12.648 6.656 1.00 91.50 119 ARG A C 1
ATOM 973 O O . ARG A 1 119 ? -2.834 -13.569 7.374 1.00 91.50 119 ARG A O 1
ATOM 980 N N . GLY A 1 120 ? -2.440 -11.380 7.046 1.00 91.44 120 GLY A N 1
ATOM 981 C CA . GLY A 1 120 ? -2.814 -10.941 8.381 1.00 91.44 120 GLY A CA 1
ATOM 982 C C . GLY A 1 120 ? -1.895 -9.846 8.896 1.00 91.44 120 GLY A C 1
ATOM 983 O O . GLY A 1 120 ? -0.961 -9.414 8.216 1.00 91.44 120 GLY A O 1
ATOM 984 N N . ILE A 1 121 ? -2.174 -9.416 10.118 1.00 92.62 121 ILE A N 1
ATOM 985 C CA . ILE A 1 121 ? -1.377 -8.449 10.864 1.00 92.62 121 ILE A CA 1
ATOM 986 C C . ILE A 1 121 ? -1.062 -9.082 12.220 1.00 92.62 121 ILE A C 1
ATOM 988 O O . ILE A 1 121 ? -1.937 -9.707 12.815 1.00 92.62 121 ILE A O 1
ATOM 992 N N . SER A 1 122 ? 0.171 -8.944 12.703 1.00 91.75 122 SER A N 1
ATOM 993 C CA . SER A 1 122 ? 0.557 -9.397 14.046 1.00 91.75 122 SER A CA 1
ATOM 994 C C . SER A 1 122 ? 1.353 -8.330 14.784 1.00 91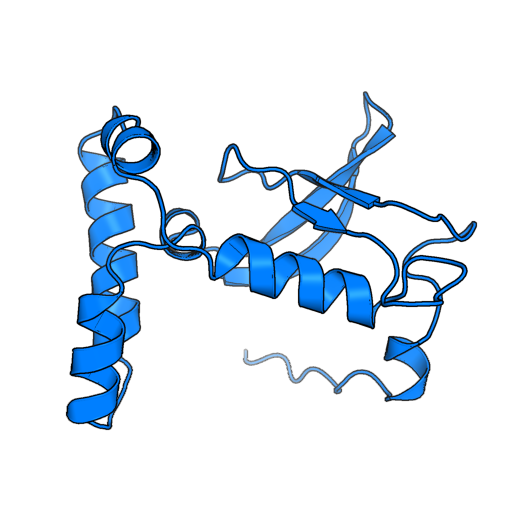.75 122 SER A C 1
ATOM 996 O O . SER A 1 122 ? 1.921 -7.429 14.165 1.00 91.75 122 SER A O 1
ATOM 998 N N . PHE A 1 123 ? 1.434 -8.454 16.107 1.00 88.19 123 PHE A N 1
ATOM 999 C CA . PHE A 1 123 ? 2.405 -7.704 16.895 1.00 88.19 123 PHE A CA 1
ATOM 1000 C C . PHE A 1 123 ? 3.826 -8.203 16.601 1.00 88.19 123 PHE A C 1
ATOM 1002 O O . PHE A 1 123 ? 4.032 -9.378 16.298 1.00 88.19 123 PHE A O 1
ATOM 1009 N N . ALA A 1 124 ? 4.792 -7.290 16.653 1.00 82.12 124 ALA A N 1
ATOM 1010 C CA . ALA A 1 124 ? 6.215 -7.576 16.615 1.00 82.12 124 ALA A CA 1
ATOM 1011 C C . ALA A 1 124 ? 6.730 -7.789 18.041 1.00 82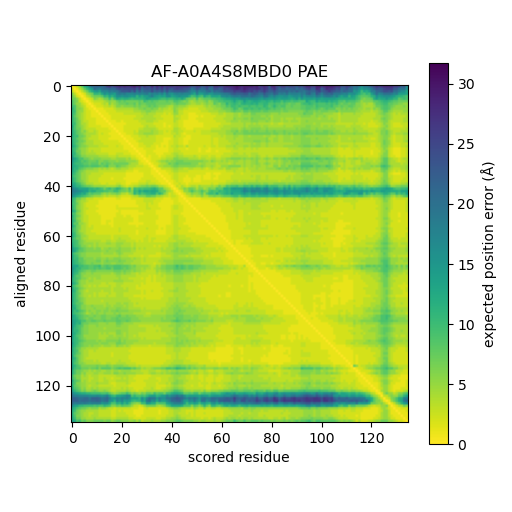.12 124 ALA A C 1
ATOM 1013 O O . ALA A 1 124 ? 6.571 -6.914 18.8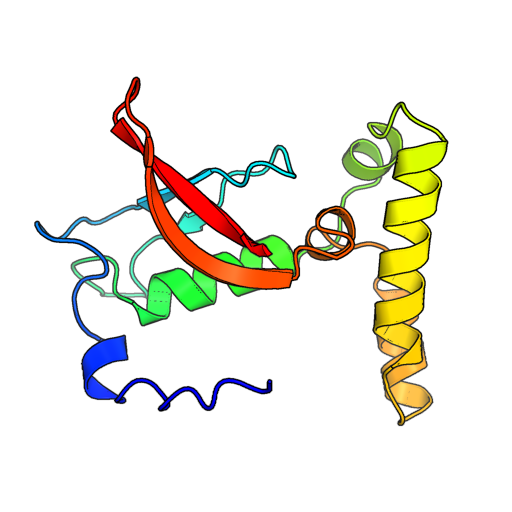97 1.00 82.12 124 ALA A O 1
ATOM 1014 N N . ASP A 1 125 ? 7.427 -8.903 18.251 1.00 69.88 125 ASP A N 1
ATOM 1015 C CA . ASP A 1 125 ? 7.801 -9.438 19.567 1.00 69.88 125 ASP A CA 1
ATOM 1016 C C . ASP A 1 125 ? 8.694 -8.521 20.427 1.00 69.88 125 ASP A C 1
ATOM 1018 O O . ASP A 1 125 ? 8.824 -8.745 21.625 1.00 69.88 125 ASP A O 1
ATOM 1022 N N . SER A 1 126 ? 9.322 -7.483 19.856 1.00 60.44 126 SER A N 1
ATOM 1023 C CA . SER A 1 126 ? 10.362 -6.698 20.549 1.00 60.44 126 SER A CA 1
ATOM 1024 C C . SER A 1 126 ? 10.135 -5.184 20.646 1.00 60.44 126 SER A C 1
ATOM 1026 O O . SER A 1 126 ? 10.881 -4.522 21.364 1.00 60.44 126 SER A O 1
ATOM 1028 N N . ARG A 1 127 ? 9.149 -4.595 19.948 1.00 56.66 127 ARG A N 1
ATOM 1029 C CA . ARG A 1 127 ? 8.954 -3.120 19.933 1.00 56.66 127 ARG A CA 1
ATOM 1030 C C . ARG A 1 127 ? 7.498 -2.640 19.950 1.00 56.66 127 ARG A C 1
ATOM 1032 O O . ARG A 1 127 ? 7.262 -1.452 19.757 1.00 56.66 127 ARG A O 1
ATOM 1039 N N . GLY A 1 128 ? 6.524 -3.535 20.130 1.00 64.88 128 GLY A N 1
ATOM 1040 C CA . GLY A 1 128 ? 5.101 -3.159 20.137 1.00 64.88 128 GLY A CA 1
ATOM 1041 C C . GLY A 1 128 ? 4.578 -2.632 18.791 1.00 64.88 128 GLY A C 1
ATOM 1042 O O . GLY A 1 128 ? 3.545 -1.973 18.746 1.00 64.88 128 GLY A O 1
ATOM 1043 N N . GLY A 1 129 ? 5.291 -2.896 17.691 1.00 82.75 129 GLY A N 1
ATOM 1044 C CA . GLY A 1 129 ? 4.869 -2.511 16.342 1.00 82.75 129 GLY A CA 1
ATOM 1045 C C . GLY A 1 129 ? 3.960 -3.560 15.708 1.00 82.75 129 GLY A C 1
ATOM 1046 O O . GLY A 1 129 ? 4.056 -4.735 16.042 1.00 82.75 129 GLY A O 1
ATOM 1047 N N . LEU A 1 130 ? 3.109 -3.159 14.766 1.00 91.62 130 LEU A N 1
ATOM 1048 C CA . LEU A 1 130 ? 2.328 -4.097 13.959 1.00 91.62 130 LEU A CA 1
ATOM 1049 C C . LEU A 1 130 ? 3.067 -4.419 12.658 1.00 91.62 130 LEU A C 1
ATOM 1051 O O . LEU A 1 130 ? 3.680 -3.544 12.038 1.00 91.62 130 LEU A O 1
ATOM 1055 N N . VAL A 1 131 ? 3.007 -5.677 12.234 1.00 93.50 131 VAL A N 1
ATOM 1056 C CA . VAL A 1 131 ? 3.634 -6.177 11.006 1.00 93.50 131 VAL A CA 1
ATOM 1057 C C . VAL A 1 131 ? 2.553 -6.695 10.077 1.00 93.50 131 VAL A C 1
ATOM 1059 O O . VAL A 1 131 ? 1.745 -7.537 10.466 1.00 93.50 131 VAL A O 1
ATOM 1062 N N . LEU A 1 132 ? 2.549 -6.199 8.842 1.00 93.69 132 LEU A N 1
ATOM 1063 C CA . LEU A 1 132 ? 1.706 -6.705 7.771 1.00 93.69 132 LEU A CA 1
ATOM 1064 C C . LEU A 1 132 ? 2.376 -7.913 7.107 1.00 93.69 132 LEU A C 1
ATOM 1066 O O . LEU A 1 132 ? 3.448 -7.791 6.512 1.00 93.69 132 LEU A O 1
ATOM 1070 N N . HIS A 1 133 ? 1.708 -9.063 7.153 1.00 92.56 133 HIS A N 1
ATOM 1071 C CA . HIS A 1 133 ? 2.178 -10.296 6.528 1.00 92.56 133 HIS A CA 1
ATOM 1072 C C . HIS A 1 133 ? 1.620 -10.435 5.116 1.00 92.56 133 HIS A C 1
ATOM 1074 O O . HIS A 1 133 ? 0.404 -10.372 4.903 1.00 92.56 133 HIS A O 1
ATOM 1080 N N . LEU A 1 134 ? 2.516 -10.657 4.153 1.00 91.25 134 LEU A N 1
ATOM 1081 C CA . LEU A 1 134 ? 2.191 -10.809 2.737 1.00 91.25 134 LEU A CA 1
ATOM 1082 C C . LEU A 1 134 ? 2.831 -12.084 2.176 1.00 91.25 134 LEU A C 1
ATOM 1084 O O . LEU A 1 134 ? 3.943 -12.436 2.561 1.00 91.25 134 LEU A O 1
ATOM 1088 N N . SER A 1 135 ? 2.147 -12.769 1.255 1.00 87.44 135 SER A N 1
ATOM 1089 C CA . SER A 1 135 ? 2.672 -13.947 0.534 1.00 87.44 135 SER A CA 1
ATOM 1090 C C . SER A 1 135 ? 2.602 -13.794 -0.972 1.00 87.44 135 SER A C 1
ATOM 1092 O O . SER A 1 135 ? 1.618 -13.174 -1.446 1.00 87.44 135 SER A O 1
#

Secondary structure (DSSP, 8-state):
-----PPPPHHHHTSBSSSS--S-EEEE-TT-S--EEE-PPTT-SS-BHHHHHHHHHHHHHSBPPHHHHHT---HHHHHHHHHHHHHHHHT-SSHHHHHHHHHT--BGGGGGTT--SEEEEEE-TTTS-EEEEE-

Sequence (135 aa):
MMTLHSPLSQRAMYEPAIEPPVTSLTLSVPYISWPITVRPSANGAFVTVSDVFDGIYRTLRAQVTESEYRSIRSPSDLKRVNGAYEHRYRRIRDSYAAYKERQNGVRRVDFLVRHTRFRGISFADSRGGLVLHLS

Organism: Dendrothele bispora (strain CBS 962.96) (NCBI:txid1314807)

pLDDT: mean 91.1, std 9.3, range [42.84, 97.69]

Radius of gyration: 16.71 Å; Cα contacts (8 Å, |Δi|>4): 182; chains: 1; bounding box: 42×38×47 Å

Foldseek 3Di:
DDDDDDDDDPVQQADAPDPPFAQWAWADEVLDPDIQIFGDDVPDPGGGNNSVVVSVCVQQQAQDDPVRLVVPPDPVLNVLLVVLLLVVLVPDPDPVSSVVSVVSPGTNNSSCRQFNDWDDWDADPPDRHIYTGTD

Solvent-accessible surface area (backbone atoms only — not comparable to full-atom values): 7736 Å² total; per-residue (Å²): 134,86,79,85,74,83,78,81,53,77,67,61,34,68,35,62,59,50,88,78,72,40,63,64,47,59,31,40,36,94,74,52,92,66,64,36,69,27,50,33,55,96,91,49,86,35,26,20,38,46,31,48,54,49,30,51,50,56,56,34,68,34,62,57,51,72,69,62,60,70,61,59,82,47,71,68,56,46,52,42,29,52,49,26,38,51,53,58,26,70,69,44,85,51,67,66,61,19,49,57,46,51,74,55,58,55,30,49,51,20,59,38,50,74,42,77,38,86,72,52,74,43,79,38,96,86,75,82,40,36,35,47,42,60,73